Protein AF-A0A5K1HF92-F1 (afdb_monomer)

Secondary structure (DSSP, 8-state):
--PPPP--PPPHHHHHHHHHHHHIIIIIS--HHHHHHHHHSPPTT---SSEEPTTT--EESSHHHHHHHHHHH-TTS-HHHHHHHHHHHHHHHHHHHHHHHHHHHHTTS-----------

Structure (mmCIF, N/CA/C/O backbone):
data_AF-A0A5K1HF92-F1
#
_entry.id   AF-A0A5K1HF92-F1
#
loop_
_atom_site.group_PDB
_atom_site.id
_atom_site.type_symbol
_atom_site.label_atom_id
_atom_site.label_alt_id
_atom_site.label_comp_id
_atom_site.label_asym_id
_atom_site.label_entity_id
_atom_site.label_seq_id
_atom_site.pdbx_PDB_ins_code
_atom_si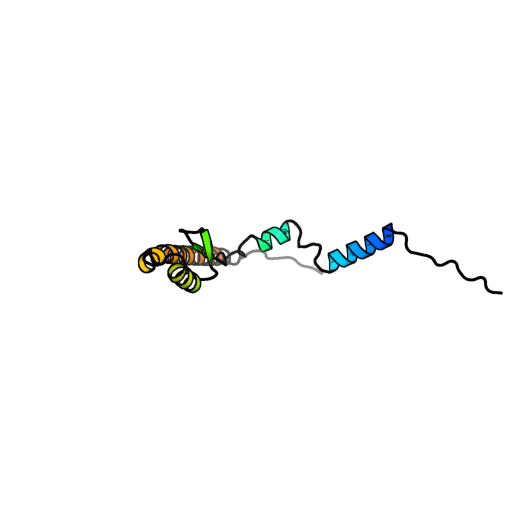te.Cartn_x
_atom_site.Cartn_y
_atom_site.Cartn_z
_atom_site.occupancy
_atom_site.B_iso_or_equiv
_atom_site.auth_seq_id
_atom_site.auth_comp_id
_atom_site.auth_asym_id
_atom_site.auth_atom_id
_atom_site.pdbx_PDB_model_num
ATOM 1 N N . MET A 1 1 ? 25.824 6.779 -67.961 1.00 49.84 1 MET A N 1
ATOM 2 C CA . MET A 1 1 ? 24.676 6.127 -67.291 1.00 49.84 1 MET A CA 1
ATOM 3 C C . MET A 1 1 ? 25.131 5.639 -65.921 1.00 49.84 1 MET A C 1
ATOM 5 O O . MET A 1 1 ? 25.828 4.638 -65.852 1.00 49.84 1 MET A O 1
ATOM 9 N N . GLY A 1 2 ? 24.822 6.368 -64.844 1.00 64.50 2 GLY A N 1
ATOM 10 C CA . GLY A 1 2 ? 25.106 5.910 -63.479 1.00 64.50 2 GLY A CA 1
ATOM 11 C C . GLY A 1 2 ? 24.087 4.845 -63.077 1.00 64.50 2 GLY A C 1
ATOM 12 O O . GLY A 1 2 ? 22.901 5.146 -62.963 1.00 64.50 2 GLY A O 1
ATOM 13 N N . GLY A 1 3 ? 24.527 3.594 -62.943 1.00 61.19 3 GLY A N 1
ATOM 14 C CA . GLY A 1 3 ? 23.664 2.484 -62.540 1.00 61.19 3 GLY A CA 1
ATOM 15 C C . GLY A 1 3 ? 23.070 2.726 -61.153 1.00 61.19 3 GLY A C 1
ATOM 16 O O . GLY A 1 3 ? 23.780 3.114 -60.227 1.00 61.19 3 GLY A O 1
ATOM 17 N N . LYS A 1 4 ? 21.757 2.513 -61.010 1.00 70.50 4 LYS A N 1
ATOM 18 C CA . LYS A 1 4 ? 21.044 2.661 -59.734 1.00 70.50 4 LYS A CA 1
ATOM 19 C C . LYS A 1 4 ? 21.672 1.726 -58.695 1.00 70.50 4 LYS A C 1
ATOM 21 O O . LYS A 1 4 ? 21.680 0.510 -58.892 1.00 70.50 4 LYS A O 1
ATOM 26 N N . ALA A 1 5 ? 22.199 2.288 -57.607 1.00 75.94 5 ALA A N 1
ATOM 27 C CA . ALA A 1 5 ? 22.742 1.508 -56.502 1.00 75.94 5 ALA A CA 1
ATOM 28 C C . ALA A 1 5 ? 21.658 0.575 -55.943 1.00 75.94 5 ALA A C 1
ATOM 30 O O . ALA A 1 5 ? 20.512 0.987 -55.738 1.00 75.94 5 ALA A O 1
ATOM 31 N N . LYS A 1 6 ? 22.010 -0.697 -55.720 1.00 73.00 6 LYS A N 1
ATOM 32 C CA . LYS A 1 6 ? 21.090 -1.661 -55.110 1.00 73.00 6 LYS A CA 1
ATOM 33 C C . LYS A 1 6 ? 20.719 -1.156 -53.711 1.00 73.00 6 LYS A C 1
ATOM 35 O O . LYS A 1 6 ? 21.622 -0.781 -52.963 1.00 73.00 6 LYS A O 1
ATOM 40 N N . PRO A 1 7 ? 19.432 -1.152 -53.333 1.00 71.44 7 PRO A N 1
ATOM 41 C CA . PRO A 1 7 ? 19.045 -0.740 -51.995 1.00 71.44 7 PRO A CA 1
ATOM 42 C C . PRO A 1 7 ? 19.618 -1.736 -50.983 1.00 71.44 7 PRO A C 1
ATOM 44 O O . PRO A 1 7 ? 19.231 -2.905 -50.963 1.00 71.44 7 PRO A O 1
ATOM 47 N N . THR A 1 8 ? 20.533 -1.275 -50.136 1.00 72.94 8 THR A N 1
ATOM 48 C CA . THR A 1 8 ? 21.049 -2.033 -48.995 1.00 72.94 8 THR A CA 1
ATOM 49 C C . THR A 1 8 ? 19.965 -2.075 -47.922 1.00 72.94 8 THR A C 1
ATOM 51 O O . THR A 1 8 ? 19.836 -1.190 -47.078 1.00 72.94 8 THR A O 1
ATOM 54 N N . LYS A 1 9 ? 19.090 -3.080 -47.997 1.00 77.19 9 LYS A N 1
ATOM 55 C CA . LYS A 1 9 ? 18.101 -3.321 -46.944 1.00 77.19 9 LYS A CA 1
ATOM 56 C C . LYS A 1 9 ? 18.821 -3.880 -45.720 1.00 77.19 9 LYS A C 1
ATOM 58 O O . LYS A 1 9 ? 19.657 -4.769 -45.853 1.00 77.19 9 LYS A O 1
ATOM 63 N N . HIS A 1 10 ? 18.469 -3.379 -44.539 1.00 81.31 10 HIS A N 1
ATOM 64 C CA . HIS A 1 10 ? 18.851 -4.039 -43.297 1.00 81.31 10 HIS A CA 1
ATOM 65 C C . HIS A 1 10 ? 18.249 -5.443 -43.269 1.00 81.31 10 HIS A C 1
ATOM 67 O O . HIS A 1 10 ? 17.084 -5.646 -43.621 1.00 81.31 10 HIS A O 1
ATOM 73 N N . THR A 1 11 ? 19.051 -6.407 -42.848 1.00 85.19 11 THR A N 1
ATOM 74 C CA . THR A 1 11 ? 18.618 -7.777 -42.611 1.00 85.19 11 THR A CA 1
ATOM 75 C C . THR A 1 11 ? 17.583 -7.815 -41.486 1.00 85.19 11 THR A C 1
ATOM 77 O O . THR A 1 11 ? 17.573 -6.971 -40.585 1.00 85.19 11 THR A O 1
ATOM 80 N N . ALA A 1 12 ? 16.717 -8.831 -41.495 1.00 84.38 12 ALA A N 1
ATOM 81 C CA . ALA A 1 12 ? 15.714 -9.018 -40.443 1.00 84.38 12 ALA A CA 1
ATOM 82 C C . ALA A 1 12 ? 16.343 -9.050 -39.035 1.00 84.38 12 ALA A C 1
ATOM 84 O O . ALA A 1 12 ? 15.772 -8.523 -38.081 1.00 84.38 12 ALA A O 1
ATOM 85 N N . LYS A 1 13 ? 17.563 -9.594 -38.923 1.00 84.88 13 LYS A N 1
ATOM 86 C CA . LYS A 1 13 ? 18.335 -9.647 -37.677 1.00 84.88 13 LYS A CA 1
ATOM 87 C C . LYS A 1 13 ? 18.728 -8.256 -37.173 1.00 84.88 13 LYS A C 1
ATOM 89 O O . LYS A 1 13 ? 18.611 -7.982 -35.982 1.00 84.88 13 LYS A O 1
ATOM 94 N N . GLU A 1 14 ? 19.146 -7.361 -38.064 1.00 87.00 14 GLU A N 1
ATOM 95 C CA . GLU A 1 14 ? 19.491 -5.980 -37.703 1.00 87.00 14 GLU A CA 1
ATOM 96 C C . GLU A 1 14 ? 18.263 -5.175 -37.277 1.00 87.00 14 GLU A C 1
ATOM 98 O O . GLU A 1 14 ? 18.333 -4.394 -36.330 1.00 87.00 14 GLU A O 1
ATOM 103 N N . ILE A 1 15 ? 17.127 -5.374 -37.948 1.00 89.44 15 ILE A N 1
ATOM 104 C CA . ILE A 1 15 ? 15.872 -4.703 -37.595 1.00 89.44 15 ILE A CA 1
ATOM 105 C C . ILE A 1 15 ? 15.402 -5.166 -36.211 1.00 89.44 15 ILE A C 1
ATOM 107 O O . ILE A 1 15 ? 15.119 -4.330 -35.353 1.00 89.44 15 ILE A O 1
ATOM 111 N N . ALA A 1 16 ? 15.402 -6.477 -35.956 1.00 89.12 16 ALA A N 1
ATOM 112 C CA . ALA A 1 16 ? 15.057 -7.033 -34.649 1.00 89.12 16 ALA A CA 1
ATOM 113 C C . ALA A 1 16 ? 15.989 -6.516 -33.540 1.00 89.12 16 ALA A C 1
ATOM 115 O O . ALA A 1 16 ? 15.517 -6.127 -32.474 1.00 89.12 16 ALA A O 1
ATOM 116 N N . GLY A 1 17 ? 17.297 -6.429 -33.810 1.00 88.50 17 GLY A N 1
ATOM 117 C CA . GLY A 1 17 ? 18.273 -5.871 -32.873 1.00 88.50 17 GLY A CA 1
ATOM 118 C C . GLY A 1 17 ? 18.026 -4.393 -32.557 1.00 88.50 17 GLY A C 1
ATOM 119 O O . GLY A 1 17 ? 18.044 -4.001 -31.391 1.00 88.50 17 GLY A O 1
ATOM 120 N N . LYS A 1 18 ? 17.723 -3.574 -33.573 1.00 86.88 18 LYS A N 1
ATOM 121 C CA . LYS A 1 18 ? 17.391 -2.150 -33.392 1.00 86.88 18 LYS A CA 1
ATOM 122 C C . LYS A 1 18 ? 16.101 -1.962 -32.592 1.00 86.88 18 LYS A C 1
ATOM 124 O O . LYS A 1 18 ? 16.068 -1.129 -31.690 1.00 86.88 18 LYS A O 1
ATOM 129 N N . ILE A 1 19 ? 15.068 -2.758 -32.875 1.00 87.81 19 ILE A N 1
ATOM 130 C CA . ILE A 1 19 ? 13.797 -2.731 -32.135 1.00 87.81 19 ILE A CA 1
ATOM 131 C C . ILE A 1 19 ? 14.014 -3.158 -30.682 1.00 87.81 19 ILE A C 1
ATOM 133 O O . ILE A 1 19 ? 13.529 -2.494 -29.770 1.00 87.81 19 ILE A O 1
ATOM 137 N N . HIS A 1 20 ? 14.779 -4.226 -30.452 1.00 86.06 20 HIS A N 1
ATOM 138 C CA . HIS A 1 20 ? 15.117 -4.685 -29.110 1.00 86.06 20 HIS A CA 1
ATOM 139 C C . HIS A 1 20 ? 15.869 -3.602 -28.327 1.00 86.06 20 HIS A C 1
ATOM 141 O O . HIS A 1 20 ? 15.463 -3.251 -27.225 1.00 86.06 20 HIS A O 1
ATOM 147 N N . ALA A 1 21 ? 16.909 -3.001 -28.911 1.00 84.06 21 ALA A N 1
ATOM 148 C CA . ALA A 1 21 ? 17.664 -1.925 -28.273 1.00 84.06 21 ALA A CA 1
ATOM 149 C C . ALA A 1 21 ? 16.796 -0.690 -27.966 1.00 84.06 21 ALA A C 1
ATOM 151 O O . ALA A 1 21 ? 16.916 -0.108 -26.889 1.00 84.06 21 ALA A O 1
ATOM 152 N N . ALA A 1 22 ? 15.895 -0.306 -28.877 1.00 82.75 22 ALA A N 1
ATOM 153 C CA . ALA A 1 22 ? 14.949 0.784 -28.651 1.00 82.75 22 ALA A CA 1
ATOM 154 C C . ALA A 1 22 ? 13.970 0.464 -27.509 1.00 82.75 22 ALA A C 1
ATOM 156 O O . ALA A 1 22 ? 13.791 1.283 -26.609 1.00 82.75 22 ALA A O 1
ATOM 157 N N . LYS A 1 23 ? 13.414 -0.754 -27.489 1.00 82.88 23 LYS A N 1
ATOM 158 C CA . LYS A 1 23 ? 12.523 -1.231 -26.425 1.00 82.88 23 LYS A CA 1
ATOM 159 C C . LYS A 1 23 ? 13.224 -1.244 -25.066 1.00 82.88 23 LYS A C 1
ATOM 161 O O . LYS A 1 23 ? 12.634 -0.835 -24.073 1.00 82.88 23 LYS A O 1
ATOM 166 N N . MET A 1 24 ? 14.493 -1.647 -25.024 1.00 79.88 24 MET A N 1
ATOM 167 C CA . MET A 1 24 ? 15.283 -1.639 -23.791 1.00 79.88 24 MET A CA 1
ATOM 168 C C . MET A 1 24 ? 15.606 -0.222 -23.302 1.00 79.88 24 MET A C 1
ATOM 170 O O . MET A 1 24 ? 15.510 0.029 -22.104 1.00 79.88 24 MET A O 1
ATOM 174 N N . ARG A 1 25 ? 15.892 0.728 -24.206 1.00 73.88 25 ARG A N 1
ATOM 175 C CA . ARG A 1 25 ? 16.073 2.154 -23.860 1.00 73.88 25 ARG A CA 1
ATOM 176 C C . ARG A 1 25 ? 14.794 2.822 -23.348 1.00 73.88 25 ARG A C 1
ATOM 178 O O . ARG A 1 25 ? 14.879 3.714 -22.517 1.00 73.88 25 ARG A O 1
ATOM 185 N N . GLN A 1 26 ? 13.626 2.383 -23.811 1.00 69.56 26 GLN A N 1
ATOM 186 C CA . GLN A 1 26 ? 12.313 2.885 -23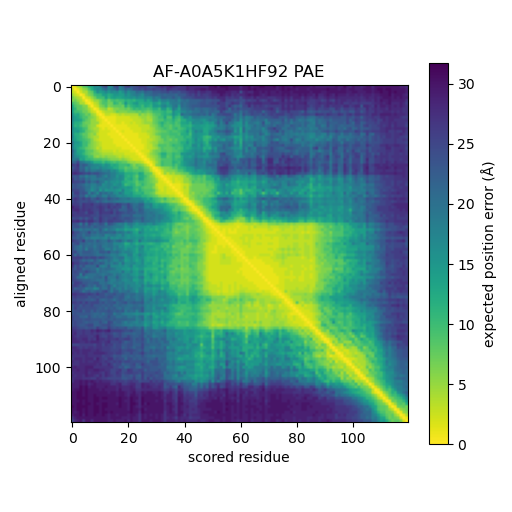.379 1.00 69.56 26 GLN A CA 1
ATOM 187 C C . GLN A 1 26 ? 11.792 2.219 -22.090 1.00 69.56 26 GLN A C 1
ATOM 189 O O . GLN A 1 26 ? 10.596 2.247 -21.817 1.00 69.56 26 GLN A O 1
ATOM 194 N N . GLY A 1 27 ? 12.668 1.599 -21.294 1.00 63.97 27 GLY A N 1
ATOM 195 C CA . GLY A 1 27 ? 12.289 0.980 -20.020 1.00 63.97 27 GLY A CA 1
ATOM 196 C C . GLY A 1 27 ? 11.837 -0.479 -20.123 1.00 63.97 27 GLY A C 1
ATOM 197 O O . GLY A 1 27 ? 11.389 -1.049 -19.132 1.00 63.97 27 GLY A O 1
ATOM 198 N N . GLY A 1 28 ? 11.992 -1.125 -21.286 1.00 66.00 28 GLY A N 1
ATOM 199 C CA . GLY A 1 28 ? 11.755 -2.566 -21.450 1.00 66.00 28 GLY A CA 1
ATOM 200 C C . GLY A 1 28 ? 12.691 -3.432 -20.601 1.00 66.00 28 GLY A C 1
ATOM 201 O O . GLY A 1 28 ? 12.304 -4.518 -20.168 1.00 66.00 28 GLY A O 1
ATOM 202 N N . CYS A 1 29 ? 13.880 -2.918 -20.270 1.00 61.59 29 CYS A N 1
ATOM 203 C CA . CYS A 1 29 ? 14.677 -3.413 -19.155 1.00 61.59 29 CYS A CA 1
ATOM 204 C C . CYS A 1 29 ? 14.067 -2.869 -17.861 1.00 61.59 29 CYS A C 1
ATOM 206 O O . CYS A 1 29 ? 14.594 -1.922 -17.285 1.00 61.59 29 CYS A O 1
ATOM 208 N N . GLY A 1 30 ? 12.940 -3.420 -17.411 1.00 62.88 30 GLY A N 1
ATOM 209 C CA . GL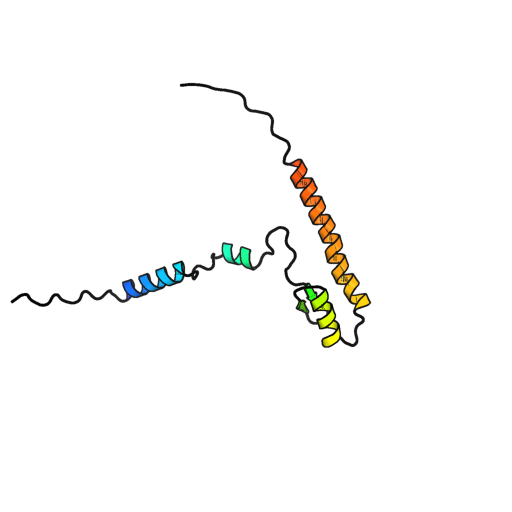Y A 1 30 ? 12.309 -3.056 -16.139 1.00 62.88 30 GLY A CA 1
ATOM 210 C C . GLY A 1 30 ? 13.164 -3.470 -14.935 1.00 62.88 30 GLY A C 1
ATOM 211 O O . GLY A 1 30 ? 12.768 -4.361 -14.188 1.00 62.88 30 GLY A O 1
ATOM 212 N N . GLY A 1 31 ? 14.348 -2.868 -14.787 1.00 60.25 31 GLY A N 1
ATOM 213 C CA . GLY A 1 31 ? 15.363 -3.032 -13.741 1.00 60.25 31 GLY A CA 1
ATOM 214 C C . GLY A 1 31 ? 15.836 -4.458 -13.437 1.00 60.25 31 GLY A C 1
ATOM 215 O O . GLY A 1 31 ? 16.580 -4.650 -12.482 1.00 60.25 31 GLY A O 1
ATOM 216 N N . GLY A 1 32 ? 15.418 -5.470 -14.199 1.00 65.25 32 GLY A N 1
ATOM 217 C CA . GLY A 1 32 ? 15.746 -6.867 -13.903 1.00 65.25 32 GLY A CA 1
ATOM 218 C C . GLY A 1 32 ? 15.301 -7.292 -12.496 1.00 65.25 32 GLY A C 1
ATOM 219 O O . GLY A 1 32 ? 14.330 -6.762 -11.948 1.00 65.25 32 GLY A O 1
ATOM 220 N N . ALA A 1 33 ? 16.016 -8.252 -11.903 1.00 60.06 33 ALA A N 1
ATOM 221 C CA . ALA A 1 33 ? 15.773 -8.705 -10.531 1.00 60.06 33 ALA A CA 1
ATOM 222 C C . ALA A 1 33 ? 15.857 -7.549 -9.511 1.00 60.06 33 ALA A C 1
ATOM 224 O O . ALA A 1 33 ? 14.999 -7.440 -8.637 1.00 60.06 33 ALA A O 1
ATOM 225 N N . SER A 1 34 ? 16.804 -6.627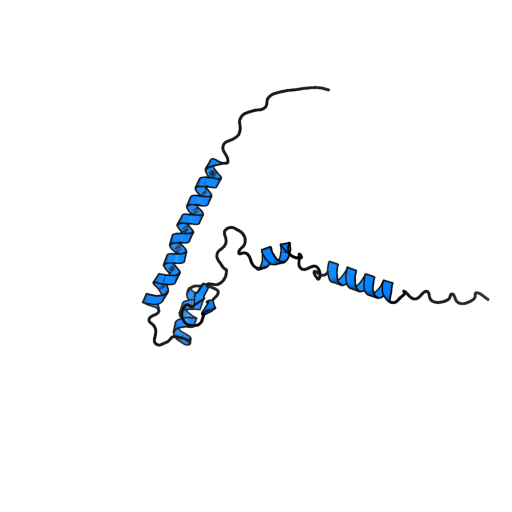 -9.698 1.00 62.75 34 SER A N 1
ATOM 226 C CA . SER A 1 34 ? 17.007 -5.458 -8.832 1.00 62.75 34 SER A CA 1
ATOM 227 C C . SER A 1 34 ? 15.837 -4.466 -8.890 1.00 62.75 34 SER A C 1
ATOM 229 O O . SER A 1 34 ? 15.374 -3.964 -7.872 1.00 62.75 34 SER A O 1
ATOM 231 N N . GLY A 1 35 ? 15.268 -4.232 -10.073 1.00 64.94 35 GLY A N 1
ATOM 232 C CA . GLY A 1 35 ? 14.081 -3.391 -10.240 1.00 64.94 35 GLY A CA 1
ATOM 233 C C . GLY A 1 35 ? 12.804 -4.051 -9.739 1.00 64.94 35 GLY A C 1
ATOM 234 O O . GLY A 1 35 ? 11.859 -3.358 -9.380 1.00 64.94 35 GLY A O 1
ATOM 235 N N . LYS A 1 36 ? 12.751 -5.388 -9.704 1.00 66.38 36 LYS A N 1
ATOM 236 C CA . LYS A 1 36 ? 11.655 -6.120 -9.059 1.00 66.38 36 LYS A CA 1
ATOM 237 C C . LYS A 1 36 ? 11.693 -5.911 -7.544 1.00 66.38 36 LYS A C 1
ATOM 239 O O . LYS A 1 36 ? 10.646 -5.630 -6.976 1.00 66.38 36 LYS A O 1
ATOM 244 N N . GLN A 1 37 ? 12.871 -5.971 -6.921 1.00 65.69 37 GLN A N 1
ATOM 245 C CA . GLN A 1 37 ? 13.032 -5.669 -5.492 1.00 65.69 37 GLN A CA 1
ATOM 246 C C . GLN A 1 37 ? 12.563 -4.247 -5.168 1.00 65.69 37 GLN A C 1
ATOM 248 O O . GLN A 1 37 ? 11.760 -4.078 -4.267 1.00 65.69 37 GLN A O 1
ATOM 253 N N . GLN A 1 38 ? 12.916 -3.254 -5.987 1.00 64.94 38 GLN A N 1
ATOM 254 C CA . GLN A 1 38 ? 12.455 -1.867 -5.807 1.00 64.94 38 GLN A CA 1
ATOM 255 C C . GLN A 1 38 ? 10.941 -1.652 -6.012 1.00 64.94 38 GLN A C 1
ATOM 257 O O . GLN A 1 38 ? 10.422 -0.604 -5.635 1.00 64.94 38 GLN A O 1
ATOM 262 N N . ARG A 1 39 ? 10.234 -2.597 -6.651 1.00 65.75 39 ARG A N 1
ATOM 263 C CA . ARG A 1 39 ? 8.771 -2.551 -6.848 1.00 65.75 39 ARG A CA 1
ATOM 264 C C . ARG A 1 39 ? 7.991 -3.332 -5.793 1.00 65.75 39 ARG A C 1
ATOM 266 O O . ARG A 1 39 ? 6.809 -3.063 -5.626 1.00 65.75 39 ARG A O 1
ATOM 273 N N . ILE A 1 40 ? 8.618 -4.335 -5.179 1.00 66.25 40 ILE A N 1
ATOM 274 C CA . ILE A 1 40 ? 7.987 -5.231 -4.200 1.00 66.25 40 ILE A CA 1
ATOM 275 C C . ILE A 1 40 ? 8.303 -4.786 -2.779 1.00 66.25 40 ILE A C 1
ATOM 277 O O . ILE A 1 40 ? 7.418 -4.818 -1.937 1.00 66.25 40 ILE A O 1
ATOM 281 N N . ALA A 1 41 ? 9.546 -4.388 -2.513 1.00 59.62 41 ALA A N 1
ATOM 282 C CA . ALA A 1 41 ? 9.926 -3.916 -1.199 1.00 59.62 41 ALA A CA 1
ATOM 283 C C . ALA A 1 41 ? 9.342 -2.513 -0.986 1.00 59.62 41 ALA A C 1
ATOM 285 O O . ALA A 1 41 ? 9.545 -1.631 -1.836 1.00 59.62 41 ALA A O 1
ATOM 286 N N . PRO A 1 42 ? 8.670 -2.264 0.147 1.00 60.66 42 PRO A N 1
ATOM 287 C CA . PRO A 1 42 ? 8.585 -0.916 0.674 1.00 60.66 42 PRO A CA 1
ATOM 288 C C . PRO A 1 42 ? 10.020 -0.391 0.748 1.00 60.66 42 PRO A C 1
ATOM 290 O O . PRO A 1 42 ? 10.911 -1.084 1.240 1.00 60.66 42 PRO A O 1
ATOM 293 N N . LYS A 1 43 ? 10.290 0.777 0.153 1.00 58.69 43 LYS A N 1
ATOM 294 C CA . LYS A 1 43 ? 11.626 1.388 0.241 1.00 58.69 43 LYS A CA 1
ATOM 295 C C . LYS A 1 43 ? 12.002 1.436 1.722 1.00 58.69 43 LYS A C 1
ATOM 297 O O . LYS A 1 43 ? 11.170 1.900 2.493 1.00 58.69 43 LYS A O 1
ATOM 302 N N . GLU A 1 44 ? 13.184 0.936 2.082 1.00 55.69 44 GLU A N 1
ATOM 303 C CA . GLU A 1 44 ? 13.667 0.835 3.469 1.00 55.69 44 GLU A CA 1
ATOM 304 C C . GLU A 1 44 ? 13.222 2.053 4.300 1.00 55.69 44 GLU A C 1
ATOM 306 O O . GLU A 1 44 ? 13.524 3.193 3.944 1.00 55.69 44 GLU A O 1
ATOM 311 N N . GLY A 1 45 ? 12.437 1.811 5.358 1.00 54.31 45 GLY A N 1
ATOM 312 C CA . GLY A 1 45 ? 11.856 2.860 6.210 1.00 54.31 45 GLY A CA 1
ATOM 313 C C . GLY A 1 45 ? 10.510 3.444 5.751 1.00 54.31 45 GLY A C 1
ATOM 314 O O . GLY A 1 45 ? 10.130 4.522 6.197 1.00 54.31 45 GLY A O 1
ATOM 315 N N . LYS A 1 46 ? 9.775 2.797 4.836 1.00 54.00 46 LYS A N 1
ATOM 316 C CA . LYS A 1 46 ? 8.400 3.192 4.477 1.00 54.00 46 LYS A CA 1
ATOM 317 C C . LYS A 1 46 ? 7.429 2.046 4.727 1.00 54.00 46 LYS A C 1
ATOM 319 O O . LYS A 1 46 ? 7.719 0.917 4.352 1.00 54.00 46 LYS A O 1
ATOM 324 N N . LYS A 1 47 ? 6.270 2.371 5.314 1.00 56.47 47 LYS A N 1
ATOM 325 C CA . LYS A 1 47 ? 5.111 1.477 5.473 1.00 56.47 47 LYS A CA 1
ATOM 326 C C . LYS A 1 47 ? 4.803 0.744 4.168 1.00 56.47 47 LYS A C 1
ATOM 328 O O . LYS A 1 47 ? 4.971 1.317 3.083 1.00 56.47 47 LYS A O 1
ATOM 333 N N . ASP A 1 48 ? 4.265 -0.472 4.279 1.00 61.44 48 ASP A N 1
ATOM 334 C CA . ASP A 1 48 ? 3.445 -1.012 3.201 1.00 61.44 48 ASP A CA 1
ATOM 335 C C . ASP A 1 48 ? 2.438 0.074 2.815 1.00 61.44 48 ASP A C 1
ATOM 337 O O . ASP A 1 48 ? 1.688 0.586 3.645 1.00 61.44 48 ASP A O 1
ATOM 341 N N . ILE A 1 49 ? 2.458 0.483 1.544 1.00 67.38 49 ILE A N 1
ATOM 342 C CA . ILE A 1 49 ? 1.607 1.575 1.035 1.00 67.38 49 ILE A CA 1
ATOM 343 C C . ILE A 1 49 ? 0.118 1.237 1.239 1.00 67.38 49 ILE A C 1
ATOM 345 O O . ILE A 1 49 ? -0.747 2.109 1.163 1.00 67.38 49 ILE A O 1
ATOM 349 N N . TYR A 1 50 ? -0.180 -0.036 1.499 1.00 78.25 50 TYR A N 1
ATOM 350 C CA . TYR A 1 50 ? -1.517 -0.548 1.655 1.00 78.25 50 TYR A CA 1
ATOM 351 C C . TYR A 1 50 ? -1.667 -1.362 2.938 1.00 78.25 50 TYR A C 1
ATOM 353 O O . TYR A 1 50 ? -0.874 -2.247 3.232 1.00 78.25 50 TYR A O 1
ATOM 361 N N . ILE A 1 51 ? -2.765 -1.107 3.632 1.00 85.19 51 ILE A N 1
ATOM 362 C CA . ILE A 1 51 ? -3.247 -1.827 4.802 1.00 85.19 51 ILE A CA 1
ATOM 363 C C . ILE A 1 51 ? -4.171 -2.940 4.314 1.00 85.19 51 ILE A C 1
ATOM 365 O O . ILE A 1 51 ? -5.063 -2.695 3.498 1.00 85.19 51 ILE A O 1
ATOM 369 N N . GLN A 1 52 ? -3.984 -4.164 4.789 1.00 86.56 52 GLN A N 1
ATOM 370 C CA . GLN A 1 52 ? -4.824 -5.293 4.398 1.00 86.56 52 GLN A CA 1
ATOM 371 C C . GLN A 1 52 ? -6.016 -5.441 5.347 1.00 86.56 52 GLN A C 1
ATOM 373 O O . GLN A 1 52 ? -5.840 -5.499 6.555 1.00 86.56 52 GLN A O 1
ATOM 378 N N . CYS A 1 53 ? -7.233 -5.551 4.811 1.00 89.25 53 CYS A N 1
ATOM 379 C CA . CYS A 1 53 ? -8.411 -5.858 5.620 1.00 89.25 53 CYS A CA 1
ATOM 380 C C . CYS A 1 53 ? -8.382 -7.317 6.100 1.00 89.25 53 CYS A C 1
ATOM 382 O O . CYS A 1 53 ? -8.297 -8.231 5.282 1.00 89.25 53 CYS A O 1
ATOM 384 N N . GLU A 1 54 ? -8.562 -7.569 7.394 1.00 87.06 54 GLU A N 1
ATOM 385 C CA . GLU A 1 54 ? -8.593 -8.937 7.940 1.00 87.06 54 GLU A CA 1
ATOM 386 C C . GLU A 1 54 ? -9.791 -9.775 7.471 1.00 87.06 54 GLU A C 1
ATOM 388 O O . GLU A 1 54 ? -9.748 -11.004 7.473 1.00 87.06 54 GLU A O 1
ATOM 393 N N . LYS A 1 55 ? -10.887 -9.122 7.075 1.00 87.94 55 LYS A N 1
ATOM 394 C CA . LYS A 1 55 ? -12.158 -9.797 6.784 1.00 87.94 55 LYS A CA 1
ATOM 395 C C . LYS A 1 55 ? -12.250 -10.276 5.342 1.00 87.94 55 LYS A C 1
ATOM 397 O O . LYS A 1 55 ? -12.761 -11.363 5.085 1.00 87.94 55 LYS A O 1
ATOM 402 N N . CYS A 1 56 ? -11.778 -9.473 4.393 1.00 90.25 56 CYS A N 1
ATOM 403 C CA . CYS A 1 56 ? -11.858 -9.793 2.966 1.00 90.25 56 CYS A CA 1
ATOM 404 C C . CYS A 1 56 ? -10.517 -9.702 2.235 1.00 90.25 56 CYS A C 1
ATOM 406 O O . CYS A 1 56 ? -10.493 -9.804 1.008 1.00 90.25 56 CYS A O 1
ATOM 408 N N . LEU A 1 57 ? -9.417 -9.482 2.963 1.00 88.56 57 LEU A N 1
ATOM 409 C CA . LEU A 1 57 ? -8.046 -9.429 2.440 1.00 88.56 57 LEU A CA 1
ATOM 410 C C . LEU A 1 57 ? -7.846 -8.361 1.354 1.00 88.56 57 LEU A C 1
ATOM 412 O O . LEU A 1 57 ? -6.896 -8.405 0.577 1.00 88.56 57 LEU A O 1
ATOM 416 N N . THR A 1 58 ? -8.752 -7.382 1.284 1.00 89.25 58 THR A N 1
ATOM 417 C CA . THR A 1 58 ? -8.637 -6.268 0.347 1.00 89.25 58 THR A CA 1
ATOM 418 C C . THR A 1 58 ? -7.631 -5.263 0.883 1.00 89.25 58 THR A C 1
ATOM 420 O O . THR A 1 58 ? -7.684 -4.869 2.044 1.00 89.25 58 THR A O 1
ATOM 423 N N . MET A 1 59 ? -6.725 -4.836 0.014 1.00 89.12 59 MET A N 1
ATOM 424 C CA . MET A 1 59 ? -5.705 -3.844 0.326 1.00 89.12 59 MET A CA 1
ATOM 425 C C . MET A 1 59 ? -6.302 -2.436 0.201 1.00 89.12 59 MET A C 1
ATOM 427 O O . MET A 1 59 ? -6.986 -2.135 -0.779 1.00 89.12 59 MET A O 1
ATOM 431 N N . GLN A 1 60 ? -6.083 -1.579 1.195 1.00 88.69 60 GLN A N 1
ATOM 432 C CA . GLN A 1 60 ? -6.565 -0.199 1.252 1.00 88.69 60 GLN A CA 1
ATOM 433 C C . GLN A 1 60 ? -5.400 0.772 1.461 1.00 88.69 60 GLN A C 1
ATOM 435 O O . GLN A 1 60 ? -4.523 0.495 2.265 1.00 88.69 60 GLN A O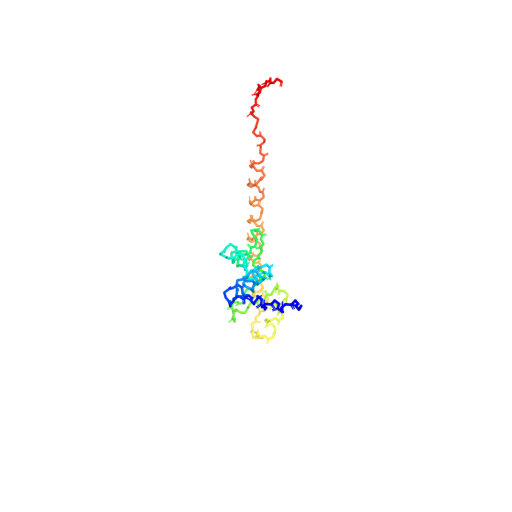 1
ATOM 440 N N . PRO A 1 61 ? -5.382 1.931 0.789 1.00 86.44 61 PRO A N 1
ATOM 441 C CA . PRO A 1 61 ? -4.240 2.850 0.813 1.00 86.44 61 PRO A CA 1
ATOM 442 C C . PRO A 1 61 ? -4.083 3.653 2.116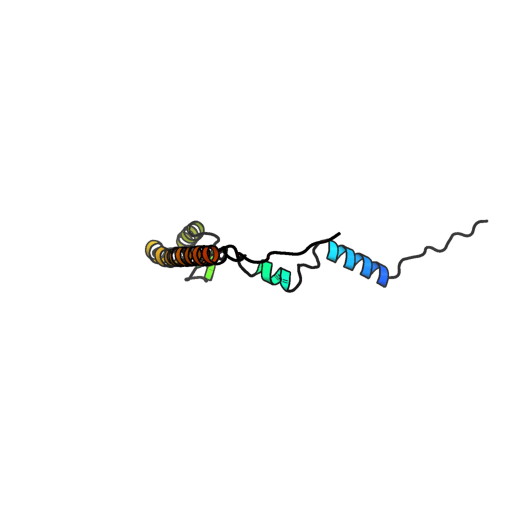 1.00 86.44 61 PRO A C 1
ATOM 444 O O . PRO A 1 61 ? -3.095 4.357 2.284 1.00 86.44 61 PRO A O 1
ATOM 447 N N . SER A 1 62 ? -5.080 3.650 3.005 1.00 85.81 62 SER A N 1
ATOM 448 C CA . SER A 1 62 ? -5.038 4.388 4.274 1.00 85.81 62 SER A CA 1
ATOM 449 C C . SER A 1 62 ? -6.108 3.896 5.247 1.00 85.81 62 SER A C 1
ATOM 451 O O . SER A 1 62 ? -7.103 3.301 4.825 1.00 85.81 62 SER A O 1
ATOM 453 N N . LEU A 1 63 ? -5.957 4.227 6.534 1.00 85.75 63 LEU A N 1
ATOM 454 C CA . LEU A 1 63 ? -6.949 3.934 7.577 1.00 85.75 63 LEU A CA 1
ATOM 455 C C . LEU A 1 63 ? -8.318 4.551 7.266 1.00 85.75 63 LEU A C 1
ATOM 457 O O . LEU A 1 63 ? -9.346 3.906 7.444 1.00 85.75 63 LEU A O 1
ATOM 461 N N . LYS A 1 64 ? -8.348 5.768 6.710 1.00 87.81 64 LYS A N 1
ATOM 462 C CA . LYS A 1 64 ? -9.601 6.423 6.308 1.00 87.81 64 LYS A CA 1
ATOM 463 C C . LYS A 1 64 ? -10.290 5.695 5.151 1.00 87.81 64 LYS A C 1
ATOM 465 O O . LYS A 1 64 ? -11.511 5.569 5.142 1.00 87.81 64 LYS A O 1
ATOM 470 N N . SER A 1 65 ? -9.516 5.190 4.188 1.00 89.31 65 SER A N 1
ATOM 471 C CA . SER A 1 65 ? -10.053 4.327 3.130 1.00 89.31 65 SER A CA 1
ATOM 472 C C . SER A 1 65 ? -10.566 3.006 3.704 1.00 89.31 65 SER A C 1
ATOM 474 O O . SER A 1 65 ? -11.604 2.513 3.271 1.00 89.31 65 SER A O 1
ATOM 476 N N . MET A 1 66 ? -9.877 2.464 4.711 1.00 90.12 66 MET A N 1
ATOM 477 C CA . MET A 1 66 ? -10.294 1.253 5.411 1.00 90.12 66 MET A CA 1
ATOM 478 C C . MET A 1 66 ? -11.606 1.454 6.181 1.00 90.12 66 MET A C 1
ATOM 480 O O . MET A 1 66 ? -12.482 0.600 6.098 1.00 90.12 66 MET A O 1
ATOM 484 N N . GLN A 1 67 ? -11.810 2.608 6.819 1.00 90.19 67 GLN A N 1
ATOM 485 C CA . GLN A 1 67 ? -13.083 2.943 7.460 1.00 90.19 67 GLN A CA 1
ATOM 486 C C . GLN A 1 67 ? -14.243 2.905 6.453 1.00 90.19 67 GLN A C 1
ATOM 488 O O . GLN A 1 67 ? -15.228 2.198 6.658 1.00 90.19 67 GLN A O 1
ATOM 493 N N . ILE A 1 68 ? -14.092 3.603 5.323 1.00 92.12 68 ILE A N 1
ATOM 494 C CA . ILE A 1 68 ? -15.105 3.638 4.254 1.00 92.12 68 ILE A CA 1
ATOM 495 C C . ILE A 1 68 ? -15.348 2.228 3.696 1.00 92.12 68 ILE A C 1
ATOM 497 O O . ILE A 1 68 ? -16.481 1.840 3.406 1.00 92.12 68 ILE A O 1
ATOM 501 N N . HIS A 1 69 ? -14.283 1.437 3.556 1.00 92.44 69 HIS A N 1
ATOM 502 C CA . HIS A 1 69 ? -14.369 0.049 3.124 1.00 92.44 69 HIS A CA 1
ATOM 503 C C . HIS A 1 69 ? -15.199 -0.803 4.096 1.00 92.44 69 HIS A C 1
ATOM 505 O O . HIS A 1 69 ? -16.074 -1.541 3.644 1.00 92.44 69 HIS A O 1
ATOM 511 N N . TYR A 1 70 ? -14.985 -0.678 5.408 1.00 91.62 70 TYR A N 1
ATOM 512 C CA . TYR A 1 70 ? -15.759 -1.403 6.417 1.00 91.62 70 TYR A CA 1
ATOM 513 C C . TYR A 1 70 ? -17.227 -0.975 6.437 1.00 91.62 70 TYR A C 1
ATOM 515 O O . TYR A 1 70 ? -18.102 -1.838 6.420 1.00 91.62 70 TYR A O 1
ATOM 523 N N . GLU A 1 71 ? -17.511 0.326 6.375 1.00 89.50 71 GLU A N 1
ATOM 524 C CA . GLU A 1 71 ? -18.885 0.842 6.312 1.00 89.50 71 GLU A CA 1
ATOM 525 C C . GLU A 1 71 ? -19.647 0.298 5.086 1.00 89.50 71 GLU A C 1
ATOM 527 O O . GLU A 1 71 ? -20.832 -0.024 5.175 1.00 89.50 71 GLU A O 1
ATOM 532 N N . ALA A 1 72 ? -18.964 0.122 3.948 1.00 92.12 72 ALA A N 1
ATOM 533 C CA . ALA A 1 72 ? -19.578 -0.352 2.709 1.00 92.12 72 ALA A CA 1
ATOM 534 C C . ALA A 1 72 ? -19.627 -1.887 2.558 1.00 92.12 72 ALA A C 1
ATOM 536 O O . ALA A 1 72 ? -20.580 -2.422 1.985 1.00 92.12 72 ALA A O 1
ATOM 537 N N . LYS A 1 73 ? -18.583 -2.609 2.987 1.00 90.56 73 LYS A N 1
ATOM 538 C CA . LYS A 1 73 ? -18.405 -4.057 2.740 1.00 90.56 73 LYS A CA 1
ATOM 539 C C . LYS A 1 73 ? -18.611 -4.922 3.978 1.00 90.56 73 LYS A C 1
ATOM 541 O O . LYS A 1 73 ? -18.946 -6.099 3.834 1.00 90.56 73 LYS A O 1
ATOM 546 N N . HIS A 1 74 ? -18.487 -4.345 5.168 1.00 89.69 74 HIS A N 1
ATOM 547 C CA . HIS A 1 74 ? -18.627 -5.028 6.451 1.00 89.69 74 HIS A CA 1
ATOM 548 C C . HIS A 1 74 ? -19.600 -4.296 7.399 1.00 89.69 74 HIS A C 1
ATOM 550 O O . HIS A 1 74 ? -19.266 -4.080 8.560 1.00 89.69 74 HIS A O 1
ATOM 556 N N . PRO A 1 75 ? -20.843 -3.980 6.973 1.00 84.50 75 PRO A N 1
ATOM 557 C CA . PRO A 1 75 ? -21.779 -3.158 7.756 1.00 84.50 75 PRO A CA 1
ATOM 558 C C . PRO A 1 75 ? -22.274 -3.816 9.055 1.00 84.50 75 PRO A C 1
ATOM 560 O O . PRO A 1 75 ? -22.958 -3.181 9.851 1.00 84.50 75 PRO A O 1
ATOM 563 N N . LYS A 1 76 ? -21.991 -5.109 9.251 1.00 85.31 76 LYS A N 1
ATOM 564 C CA . LYS A 1 76 ? -22.338 -5.861 10.468 1.00 85.31 76 LYS A CA 1
ATOM 565 C C . LYS A 1 76 ? -21.235 -5.831 11.527 1.00 85.31 76 LYS A C 1
ATOM 567 O O . LYS A 1 76 ? -21.472 -6.273 12.644 1.00 85.31 76 LYS A O 1
ATOM 572 N N . GLU A 1 77 ? -20.040 -5.383 11.164 1.00 81.06 77 GLU A N 1
ATOM 573 C CA . GLU A 1 77 ? -18.866 -5.372 12.035 1.00 81.06 77 GLU A CA 1
ATOM 574 C C . GLU A 1 77 ? -18.683 -3.978 12.636 1.00 81.06 77 GLU A C 1
ATOM 576 O O . GLU A 1 77 ? -19.007 -2.965 12.012 1.00 81.06 77 GLU A O 1
ATOM 581 N N . ASN A 1 78 ? -18.152 -3.920 13.857 1.00 83.12 78 ASN A N 1
ATOM 582 C CA . ASN A 1 78 ? -17.908 -2.656 14.533 1.00 83.12 78 ASN A CA 1
ATOM 583 C C . ASN A 1 78 ? -16.536 -2.097 14.132 1.00 83.12 78 ASN A C 1
ATOM 585 O O . ASN A 1 78 ? -15.497 -2.631 14.526 1.00 83.12 78 ASN A O 1
ATOM 589 N N . TRP A 1 79 ? -16.529 -0.992 13.382 1.00 84.50 79 TRP A N 1
ATOM 590 C CA . TRP A 1 79 ? -15.292 -0.313 12.989 1.00 84.50 79 TRP A CA 1
ATOM 591 C C . TRP A 1 79 ? -14.419 0.068 14.195 1.00 84.50 79 TRP A C 1
ATOM 593 O O . TRP A 1 79 ? -13.204 -0.073 14.123 1.00 84.50 79 TRP A O 1
ATOM 603 N N . ALA A 1 80 ? -15.013 0.463 15.327 1.00 82.38 80 ALA A N 1
ATOM 604 C CA . ALA A 1 80 ? -14.262 0.898 16.509 1.00 82.38 80 ALA A CA 1
ATOM 605 C C . ALA A 1 80 ? -13.415 -0.219 17.149 1.00 82.38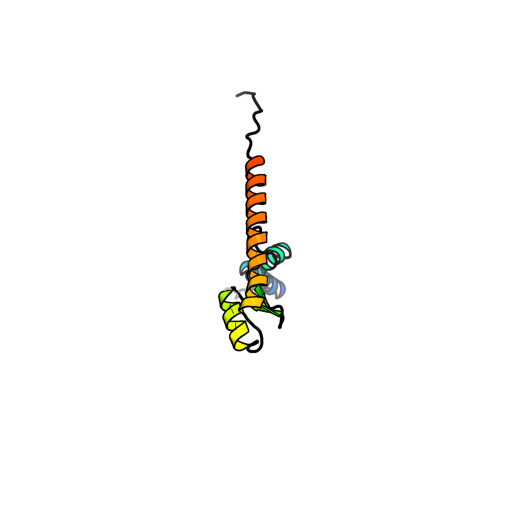 80 ALA A C 1
ATOM 607 O O . ALA A 1 80 ? -12.425 0.056 17.828 1.00 82.38 80 ALA A O 1
ATOM 608 N N . GLU A 1 81 ? -13.800 -1.482 16.957 1.00 80.94 81 GLU A N 1
ATOM 609 C CA . GLU A 1 81 ? -13.015 -2.632 17.414 1.00 80.94 81 GLU A CA 1
ATOM 610 C C . GLU A 1 81 ? -11.927 -2.992 16.401 1.00 80.94 81 GLU A C 1
ATOM 612 O O . GLU A 1 81 ? -10.789 -3.238 16.795 1.00 80.94 81 GLU A O 1
ATOM 617 N N . ALA A 1 82 ? -12.253 -2.942 15.106 1.00 80.56 82 ALA A N 1
ATOM 618 C CA . ALA A 1 82 ? -11.304 -3.201 14.026 1.00 80.56 82 ALA A CA 1
ATOM 619 C C . ALA A 1 82 ? -10.192 -2.140 13.949 1.00 80.56 82 ALA A C 1
ATOM 621 O O . ALA A 1 82 ? -9.041 -2.469 13.682 1.00 80.56 82 ALA A O 1
ATOM 622 N N . GLN A 1 83 ? -10.509 -0.875 14.232 1.00 83.12 83 GLN A N 1
ATOM 623 C CA . GLN A 1 83 ? -9.562 0.240 14.197 1.00 83.12 83 GLN A CA 1
ATOM 624 C C . GLN A 1 83 ? -8.361 0.019 15.132 1.00 83.12 83 GLN A C 1
ATOM 626 O O . GLN A 1 83 ? -7.228 0.269 14.734 1.00 83.12 83 GLN A O 1
ATOM 631 N N . LYS A 1 84 ? -8.585 -0.554 16.322 1.00 81.12 84 LYS A N 1
ATOM 632 C CA . LYS A 1 84 ? -7.528 -0.832 17.313 1.00 81.12 84 LYS A CA 1
ATOM 633 C C . LYS A 1 84 ? -6.477 -1.826 16.828 1.00 81.12 84 LYS A C 1
ATOM 635 O O . LYS A 1 84 ? -5.389 -1.881 17.392 1.00 81.12 84 LYS A O 1
ATOM 640 N N . ILE A 1 85 ? -6.827 -2.667 15.860 1.00 80.62 85 ILE A N 1
ATOM 641 C CA . ILE A 1 85 ? -5.904 -3.644 15.286 1.00 80.62 85 ILE A CA 1
ATOM 642 C C . ILE A 1 85 ? -4.912 -2.908 14.389 1.00 80.62 85 ILE A C 1
ATOM 644 O O . ILE A 1 85 ? -3.709 -3.051 14.559 1.00 80.62 85 ILE A O 1
ATOM 648 N N . TYR A 1 86 ? -5.425 -2.026 13.531 1.00 77.25 86 TYR A N 1
ATOM 649 C CA . TYR A 1 86 ? -4.610 -1.260 12.593 1.00 77.25 86 TYR A CA 1
ATOM 650 C C . TYR A 1 86 ? -3.831 -0.099 13.242 1.00 77.25 86 TYR A C 1
ATOM 652 O O . TYR A 1 86 ? -2.835 0.345 12.684 1.00 77.25 86 TYR A O 1
ATOM 660 N N . GLU A 1 87 ? -4.261 0.402 14.406 1.00 74.25 87 GLU A N 1
ATOM 661 C CA . GLU A 1 87 ? -3.532 1.430 15.174 1.00 74.25 87 GLU A CA 1
ATOM 662 C C . GLU A 1 87 ? -2.316 0.865 15.927 1.00 74.25 87 GLU A C 1
ATOM 664 O O . GLU A 1 87 ? -1.289 1.530 16.025 1.00 74.25 87 GLU A O 1
ATOM 669 N N . LYS A 1 88 ? -2.383 -0.379 16.420 1.00 61.56 88 LYS A N 1
ATOM 670 C CA . LYS A 1 88 ? -1.242 -1.029 17.095 1.00 61.56 88 LYS A CA 1
ATOM 671 C C . LYS A 1 88 ? -0.058 -1.261 16.161 1.00 61.56 88 LYS A C 1
ATOM 673 O O . LYS A 1 88 ? 1.090 -1.181 16.595 1.00 61.56 88 LYS A O 1
ATOM 678 N N . ASP A 1 89 ? -0.342 -1.509 14.887 1.00 60.69 89 ASP A N 1
ATOM 679 C CA . ASP A 1 89 ? 0.683 -1.609 13.849 1.00 60.69 89 ASP A CA 1
ATOM 680 C C . ASP A 1 89 ? 1.404 -0.265 13.636 1.00 60.69 89 ASP A C 1
ATOM 682 O O . ASP A 1 89 ? 2.568 -0.241 13.250 1.00 60.69 89 ASP A O 1
ATOM 686 N N . GLU A 1 90 ? 0.753 0.866 13.932 1.00 60.03 90 GLU A N 1
ATOM 687 C CA . GLU A 1 90 ? 1.352 2.198 13.835 1.00 60.03 90 GLU A CA 1
ATOM 688 C C . GLU A 1 90 ? 2.230 2.550 15.048 1.00 60.03 90 GLU A C 1
ATOM 690 O O . GLU A 1 90 ? 3.305 3.118 14.857 1.00 60.03 90 GLU A O 1
ATOM 695 N N . GLU A 1 91 ? 1.835 2.166 16.268 1.00 59.72 91 GLU A N 1
ATOM 696 C CA . GLU A 1 91 ? 2.647 2.374 17.482 1.00 59.72 91 GLU A CA 1
ATOM 697 C C . GLU A 1 91 ? 3.915 1.513 17.501 1.00 59.72 91 GLU A C 1
ATOM 699 O O . GLU A 1 91 ? 4.998 2.037 17.756 1.00 59.72 91 GLU A O 1
ATOM 704 N N . ASN A 1 92 ? 3.818 0.216 17.181 1.00 58.59 92 ASN A N 1
ATOM 705 C CA . ASN A 1 92 ? 4.998 -0.657 17.101 1.00 58.59 92 ASN A CA 1
ATOM 706 C C . ASN A 1 92 ? 6.011 -0.145 16.070 1.00 58.59 92 ASN A C 1
ATOM 708 O O . ASN A 1 92 ? 7.218 -0.248 16.264 1.00 58.59 92 ASN A O 1
ATOM 712 N N . GLN A 1 93 ? 5.519 0.467 14.998 1.00 57.16 93 GLN A N 1
ATOM 713 C CA . GLN A 1 93 ? 6.362 1.038 13.966 1.00 57.16 93 GLN A CA 1
ATOM 714 C C . GLN A 1 93 ? 7.057 2.333 14.395 1.00 57.16 93 GLN A C 1
ATOM 716 O O . GLN A 1 93 ? 8.202 2.567 14.022 1.00 57.16 93 GLN A O 1
ATOM 721 N N . GLN A 1 94 ? 6.396 3.163 15.203 1.00 58.75 94 GLN A N 1
ATOM 722 C CA . GLN A 1 94 ? 7.020 4.362 15.758 1.00 58.75 94 GLN A CA 1
ATOM 723 C C . GLN A 1 94 ? 8.189 4.016 16.696 1.00 58.75 94 GLN A C 1
ATOM 725 O O . GLN A 1 94 ? 9.153 4.777 16.775 1.00 58.75 94 GLN A O 1
ATOM 730 N N . VAL A 1 95 ? 8.112 2.869 17.378 1.00 61.06 95 VAL A N 1
ATOM 731 C CA . VAL A 1 95 ? 9.199 2.343 18.213 1.00 61.06 95 VAL A CA 1
ATOM 732 C C . VAL A 1 95 ? 10.370 1.864 17.351 1.00 61.06 95 VAL A C 1
ATOM 734 O O . VAL A 1 95 ? 11.494 2.291 17.601 1.00 61.06 95 VAL A O 1
ATOM 737 N N . GLU A 1 96 ? 10.127 1.077 16.296 1.00 59.34 96 GLU A N 1
ATOM 738 C CA . GLU A 1 96 ? 11.204 0.620 15.396 1.00 59.34 96 GLU A CA 1
ATOM 739 C C . GLU A 1 96 ? 11.903 1.778 14.661 1.00 59.34 96 GLU A C 1
ATOM 741 O O . GLU A 1 96 ? 13.125 1.776 14.505 1.00 59.34 96 GLU A O 1
ATOM 746 N N . ASP A 1 97 ? 11.152 2.801 14.239 1.00 59.78 97 ASP A N 1
ATOM 747 C CA . ASP A 1 97 ? 11.725 3.992 13.603 1.00 59.78 97 ASP A CA 1
ATOM 748 C C . ASP A 1 97 ? 12.616 4.793 14.580 1.00 59.78 97 ASP A C 1
ATOM 750 O O . ASP A 1 97 ? 13.613 5.388 14.158 1.00 59.78 97 ASP A O 1
ATOM 754 N N . TYR A 1 98 ? 12.289 4.800 15.880 1.00 63.50 98 TYR A N 1
ATOM 755 C CA . TYR A 1 98 ? 13.084 5.460 16.921 1.00 63.50 98 TYR A CA 1
ATOM 756 C C . TYR A 1 98 ? 14.352 4.670 17.268 1.00 63.50 98 TYR A C 1
ATOM 758 O O . TYR A 1 98 ? 15.432 5.256 17.305 1.00 63.50 98 TYR A O 1
ATOM 766 N N . GLU A 1 99 ? 14.247 3.349 17.446 1.00 62.38 99 GLU A N 1
ATOM 767 C CA . GLU A 1 99 ? 15.407 2.478 17.692 1.00 62.38 99 GLU A CA 1
ATOM 768 C C . GLU A 1 99 ? 16.413 2.548 16.537 1.00 62.38 99 GLU A C 1
ATOM 770 O O . GLU A 1 99 ? 17.615 2.676 16.758 1.00 62.38 99 GLU A O 1
ATOM 775 N N . LYS A 1 100 ? 15.925 2.575 15.291 1.00 59.53 100 LYS A N 1
ATOM 776 C CA . LYS A 1 100 ? 16.779 2.739 14.112 1.00 59.53 100 LYS A CA 1
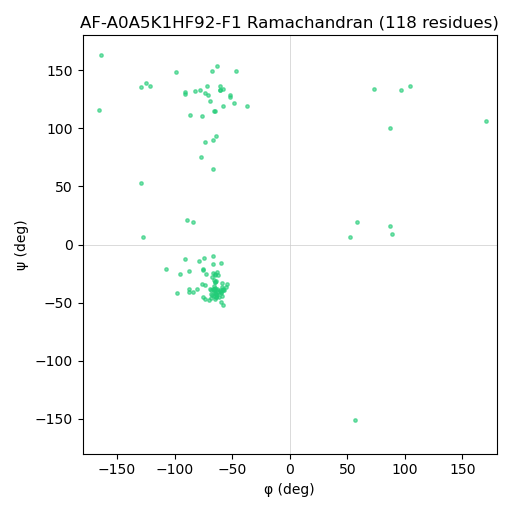ATOM 777 C C . LYS A 1 100 ? 17.487 4.096 14.077 1.00 59.53 100 LYS A C 1
ATOM 779 O O . LYS A 1 100 ? 18.642 4.169 13.666 1.00 59.53 100 LYS A O 1
ATOM 784 N N . TYR A 1 101 ? 16.806 5.173 14.470 1.00 64.06 101 TYR A N 1
ATOM 785 C CA . TYR A 1 101 ? 17.424 6.499 14.563 1.00 64.06 101 TYR A CA 1
ATOM 786 C C . TYR A 1 101 ? 18.510 6.538 15.648 1.00 64.06 101 TYR A C 1
ATOM 788 O O . TYR A 1 101 ? 19.555 7.150 15.446 1.00 64.06 101 TYR A O 1
ATOM 796 N N . GLU A 1 102 ? 18.279 5.866 16.777 1.00 58.22 102 GLU A N 1
ATOM 797 C CA . GLU A 1 102 ? 19.234 5.778 17.883 1.00 58.22 102 GLU A CA 1
ATOM 798 C C . GLU A 1 102 ? 20.481 4.958 17.510 1.00 58.22 102 GLU A C 1
ATOM 800 O O . GLU A 1 102 ? 21.600 5.397 17.771 1.00 58.22 102 GLU A O 1
ATOM 805 N N . GLU A 1 103 ? 20.315 3.830 16.817 1.00 58.06 103 GLU A N 1
ATOM 806 C CA . GLU A 1 103 ? 21.428 3.011 16.313 1.00 58.06 103 GLU A CA 1
ATOM 807 C C . GLU A 1 103 ? 22.261 3.773 15.267 1.00 58.06 103 GLU A C 1
ATOM 809 O O . GLU A 1 103 ? 23.490 3.818 15.340 1.00 58.06 103 GLU A O 1
ATOM 814 N N . GLN A 1 104 ? 21.594 4.480 14.352 1.00 57.25 104 GLN A N 1
ATOM 815 C CA . GLN A 1 104 ? 22.244 5.288 13.322 1.00 57.25 104 GLN A CA 1
ATOM 816 C C . GLN A 1 104 ? 22.980 6.514 13.900 1.00 57.25 104 GLN A C 1
ATOM 818 O O . GLN A 1 104 ? 23.986 6.945 13.340 1.00 57.25 104 GLN A O 1
ATOM 823 N N . ALA A 1 105 ? 22.528 7.048 15.040 1.00 58.94 105 ALA A N 1
ATOM 824 C CA . ALA A 1 105 ? 23.200 8.132 15.757 1.00 58.94 105 ALA A CA 1
ATOM 825 C C . ALA A 1 105 ? 24.463 7.676 16.518 1.00 58.94 105 ALA A C 1
ATOM 827 O O . ALA A 1 105 ? 25.320 8.508 16.812 1.00 58.94 105 ALA A O 1
ATOM 828 N N . TYR A 1 106 ? 24.600 6.380 16.827 1.00 56.38 106 TYR A N 1
ATOM 829 C CA . TYR A 1 106 ? 25.769 5.817 17.521 1.00 56.38 106 TYR A CA 1
ATOM 830 C C . TYR A 1 106 ? 26.904 5.414 16.560 1.00 56.38 106 TYR A C 1
ATOM 832 O O . TYR A 1 106 ? 28.065 5.360 16.958 1.00 56.38 106 TYR A O 1
ATOM 840 N N . GLU A 1 107 ? 26.593 5.157 15.285 1.00 57.41 107 GLU A N 1
ATOM 841 C CA . GLU A 1 107 ? 27.592 4.849 14.247 1.00 57.41 107 GLU A CA 1
ATOM 842 C C . GLU A 1 107 ? 28.312 6.097 13.690 1.00 57.41 107 GLU A C 1
ATOM 844 O O . GLU A 1 107 ? 29.358 5.970 13.052 1.00 57.41 107 GLU A O 1
ATOM 849 N N . GLU A 1 108 ? 27.799 7.306 13.947 1.00 51.75 108 GLU A N 1
ATOM 850 C CA . GLU A 1 108 ? 28.395 8.585 13.523 1.00 51.75 108 GLU A CA 1
ATOM 851 C C . GLU A 1 108 ? 29.402 9.177 14.536 1.00 51.75 108 GLU A C 1
ATOM 853 O O . GLU A 1 108 ? 29.704 10.372 14.483 1.00 51.75 108 GLU A O 1
ATOM 858 N N . GLU A 1 109 ? 29.982 8.379 15.443 1.00 43.88 109 GLU A N 1
ATOM 859 C CA . GLU A 1 109 ? 31.154 8.851 16.191 1.00 43.88 109 GLU A CA 1
ATOM 860 C C . GLU A 1 109 ? 32.370 8.972 15.246 1.00 43.88 109 GLU A C 1
ATOM 862 O O . GLU A 1 109 ? 32.751 8.001 14.581 1.00 43.88 109 GLU A O 1
ATOM 867 N N . PRO A 1 110 ? 33.004 10.157 15.137 1.00 45.38 110 PRO A N 1
ATOM 868 C CA . PRO A 1 110 ? 34.124 10.353 14.231 1.00 45.38 110 PRO A CA 1
ATOM 869 C C . PRO A 1 110 ? 35.312 9.499 14.681 1.00 45.38 110 PRO A C 1
ATOM 871 O O . PRO A 1 110 ? 35.905 9.743 15.729 1.00 45.38 110 PRO A O 1
ATOM 874 N N . ASN A 1 111 ? 35.685 8.516 13.856 1.00 45.81 111 ASN A N 1
ATOM 875 C CA . ASN A 1 111 ? 36.931 7.773 14.004 1.00 45.81 111 ASN A CA 1
ATOM 876 C C . ASN A 1 111 ? 38.123 8.728 13.818 1.00 45.81 111 ASN A C 1
ATOM 878 O O . ASN A 1 111 ? 38.578 9.029 12.712 1.00 45.81 111 ASN A O 1
ATOM 882 N N . GLU A 1 112 ? 38.581 9.241 14.949 1.00 53.44 112 GLU A N 1
ATOM 883 C CA . GLU A 1 112 ? 39.810 9.974 15.164 1.00 53.44 112 GLU A CA 1
ATOM 884 C C . GLU A 1 112 ? 40.994 9.016 14.949 1.00 53.44 112 GLU A C 1
ATOM 886 O O . GLU A 1 112 ? 41.384 8.342 15.891 1.00 53.44 112 GLU A O 1
ATOM 891 N N . GLN A 1 113 ? 41.521 8.903 13.714 1.00 44.47 113 GLN A N 1
ATOM 892 C CA . GLN A 1 113 ? 42.906 8.486 13.381 1.00 44.47 113 GLN A CA 1
ATOM 893 C C . GLN A 1 113 ? 43.109 8.233 11.869 1.00 44.47 113 GLN A C 1
ATOM 895 O O . GLN A 1 113 ? 42.777 7.171 11.342 1.00 44.47 113 GLN A O 1
ATOM 900 N N . ASN A 1 114 ? 43.797 9.144 11.179 1.00 38.38 114 ASN A N 1
ATOM 901 C CA . ASN A 1 114 ? 45.146 8.830 10.693 1.00 38.38 114 ASN A CA 1
ATOM 902 C C . ASN A 1 114 ? 45.876 10.099 10.251 1.00 38.38 114 ASN A C 1
ATOM 904 O O . ASN A 1 114 ? 45.488 10.807 9.322 1.00 38.38 114 ASN A O 1
ATOM 908 N N . GLU A 1 115 ? 46.944 10.357 10.987 1.00 40.88 115 GLU A N 1
ATOM 909 C CA . GLU A 1 115 ? 48.006 11.297 10.707 1.00 40.88 115 GLU A CA 1
ATOM 910 C C . GLU A 1 115 ? 48.816 10.827 9.484 1.00 40.88 115 GLU A C 1
ATOM 912 O O . GLU A 1 115 ? 49.047 9.635 9.311 1.00 40.88 115 GLU A O 1
ATOM 917 N N . GLY A 1 116 ? 49.361 11.774 8.718 1.00 40.94 116 GLY A N 1
ATOM 918 C CA . GLY A 1 116 ? 50.730 11.621 8.221 1.00 40.94 116 GLY A CA 1
ATOM 919 C C . GLY A 1 116 ? 50.969 11.246 6.752 1.00 40.94 116 GLY A C 1
ATOM 920 O O . GLY A 1 116 ? 50.411 10.309 6.204 1.00 40.94 116 GLY A O 1
ATOM 921 N N . GLU A 1 117 ? 51.956 11.971 6.217 1.00 41.38 117 GLU A N 1
ATOM 922 C CA . GLU A 1 117 ? 52.822 11.722 5.052 1.00 41.38 117 GLU A CA 1
ATOM 923 C C . GLU A 1 117 ? 52.311 12.175 3.673 1.00 41.38 117 GLU A C 1
ATOM 925 O O . GLU A 1 117 ? 51.387 11.612 3.108 1.00 41.38 117 GLU A O 1
ATOM 930 N N . LYS A 1 118 ? 52.751 13.321 3.129 1.00 45.19 118 LYS A N 1
ATOM 931 C CA . LYS A 1 118 ? 54.087 13.809 2.686 1.00 45.19 118 LYS A CA 1
ATOM 932 C C . LYS A 1 118 ? 54.304 13.620 1.177 1.00 45.19 118 LYS A C 1
ATOM 934 O O . LYS A 1 118 ? 54.233 12.502 0.691 1.00 45.19 118 LYS A O 1
ATOM 939 N N . GLN A 1 119 ? 54.787 14.718 0.577 1.00 43.59 119 GLN A N 1
ATOM 940 C CA . GLN A 1 119 ? 55.677 14.811 -0.600 1.00 43.59 119 GLN A CA 1
ATOM 941 C C . GLN A 1 119 ? 55.012 14.485 -1.954 1.00 43.59 119 GLN A C 1
ATOM 943 O O . GLN A 1 119 ? 54.265 13.527 -2.062 1.00 43.59 119 GLN A O 1
ATOM 948 N N . GLU A 1 120 ? 55.187 15.245 -3.036 1.00 40.09 120 GLU A N 1
ATOM 949 C CA . GLU A 1 120 ? 56.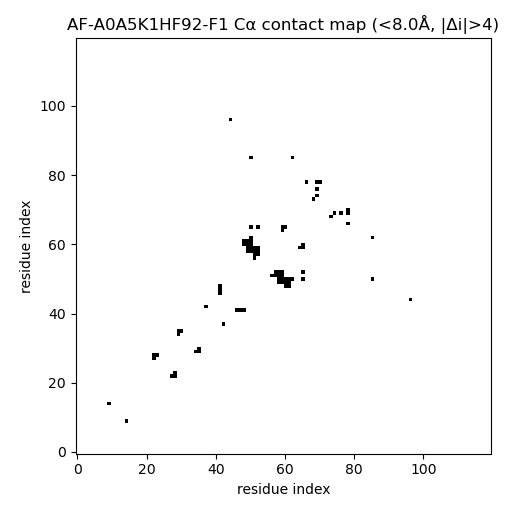148 16.292 -3.430 1.00 40.09 120 GLU A CA 1
ATOM 950 C C . GLU A 1 120 ? 55.488 17.214 -4.473 1.00 40.09 120 GLU A C 1
ATOM 952 O O . GLU A 1 120 ? 54.645 16.706 -5.251 1.00 40.09 120 GLU A O 1
#

Sequence (120 aa):
MGGKAKPTKHTAKEIAGKIHAAKMRQGGCGGGASGKQQRIAPKEGKKDIYIQCEKCLTMQPSLKSMQIHYEAKHPKENWAEAQKIYEKDEENQQVEDYEKYEEQAYEEEPNEQNEGEKQE

Foldseek 3Di:
DPDDDDPPDDDPVVVVVVVVVVCVVVCVPCVPPNNVCVVPDDDPLDPPCWDADPPPRDTARDLVRVVVCCVVPVVVDDSVVVSVVVVVVVVVSVVVVVVVVVVVVVVPDDPPDDDDDDDD

pLDDT: mean 70.88, std 15.21, range [38.38, 92.44]

Nearest PDB structures (foldseek):
  2emb-assembly1_A  TM=5.443E-01  e=7.874E+00  Homo sapiens

Organism: NCBI:txid210225

Mean predicted aligned error: 16.78 Å

InterPro domains:
  IPR045230 Zinc finger protein MBS1/2-like [PTHR21213] (1-89)

Radius of gyration: 29.01 Å; Cα contacts (8 Å, |Δi|>4): 43; chains: 1; bounding box: 78×26×86 Å

Solvent-accessible surface area (backbone atoms only — not comparable to full-atom values): 7637 Å² total; per-residue (Å²): 134,86,78,83,78,78,83,85,70,78,51,72,68,55,52,53,50,51,51,50,54,51,43,41,73,73,52,66,56,57,53,56,75,66,36,45,47,67,72,68,47,54,60,91,96,45,70,69,70,47,51,66,38,90,86,76,66,49,72,24,74,40,71,70,52,41,51,56,46,36,64,73,76,38,71,89,58,63,62,80,66,56,49,58,58,65,49,51,61,52,54,58,45,56,50,52,57,48,53,51,51,53,55,58,62,63,70,67,62,80,84,87,78,83,84,86,87,81,87,132